Protein AF-A0A962X7E4-F1 (afdb_monomer_lite)

Foldseek 3Di:
DVVVVVVVVVVVVVVVVVVLVVVLVVLVVLLVCLVPDPVQDPVCSVVSSCVSPPPVRVVVNVVVVVVVPDPPACVVVVVCVVCVVVCVVCVLVVLVVDDDDDPDPPPLVVQLSVQVNVVSVDDPPDDDDPPRRCVPPDPVHVVVVVD

Secondary structure (DSSP, 8-state):
-HHHHHHHHHHHHHHHHHHHHHHHHHHHHHHHHHHT-TTS-GGGHHHHHHHHS-HHHHHHHHHHHHHHS--TTTHHHHHHHHHHHHHHHHHHHHHHH-----SSTT-HHHHHHHHHHHHHHS-TTPPPPTT---TTS-HHHHHHH--

Structure (mmCIF, N/CA/C/O backbone):
data_AF-A0A962X7E4-F1
#
_entry.id   AF-A0A962X7E4-F1
#
loop_
_atom_site.group_PDB
_atom_site.id
_atom_site.type_symbol
_atom_site.label_atom_id
_atom_site.label_alt_id
_atom_site.label_comp_id
_atom_site.label_asym_id
_atom_site.label_entity_id
_atom_site.label_seq_id
_atom_site.pdbx_PDB_ins_code
_atom_site.Cartn_x
_atom_site.Cartn_y
_atom_site.Cartn_z
_atom_site.occupancy
_atom_site.B_iso_or_equiv
_atom_site.auth_seq_id
_atom_site.auth_comp_id
_atom_site.auth_asym_id
_atom_site.auth_atom_id
_atom_site.pdbx_PDB_model_num
ATOM 1 N N . ASP A 1 1 ? 23.939 -15.051 2.603 1.00 56.22 1 ASP A N 1
ATOM 2 C CA . ASP A 1 1 ? 22.946 -15.525 1.617 1.00 56.22 1 ASP A CA 1
ATOM 3 C C . ASP A 1 1 ? 21.722 -14.622 1.563 1.00 56.22 1 ASP A C 1
ATOM 5 O O . ASP A 1 1 ? 20.786 -14.800 2.331 1.00 56.22 1 ASP A O 1
ATOM 9 N N . CYS A 1 2 ? 21.703 -13.673 0.622 1.00 63.16 2 CYS A N 1
ATOM 10 C CA . CYS A 1 2 ? 20.637 -12.666 0.463 1.00 63.16 2 CYS A CA 1
ATOM 11 C C . CYS A 1 2 ? 19.219 -13.268 0.314 1.00 63.16 2 CYS A C 1
ATOM 13 O O . CYS A 1 2 ? 18.230 -12.672 0.737 1.00 63.16 2 CYS A O 1
ATOM 15 N N . HIS A 1 3 ? 19.110 -14.485 -0.229 1.00 63.94 3 HIS A N 1
ATOM 16 C CA . HIS A 1 3 ? 17.839 -15.204 -0.357 1.00 63.94 3 HIS A CA 1
ATOM 17 C C . HIS A 1 3 ? 17.250 -15.643 0.999 1.00 63.94 3 HIS A C 1
ATOM 19 O O . HIS A 1 3 ? 16.031 -15.640 1.178 1.00 63.94 3 HIS A O 1
ATOM 25 N N . SER A 1 4 ? 18.100 -16.017 1.961 1.00 77.56 4 SER A N 1
ATOM 26 C CA . SER A 1 4 ? 17.655 -16.411 3.304 1.00 77.56 4 SER A CA 1
ATOM 27 C C . SER A 1 4 ? 17.109 -15.207 4.072 1.00 77.56 4 SER A C 1
ATOM 29 O O . SER A 1 4 ? 16.031 -15.287 4.664 1.00 77.56 4 SER A O 1
ATOM 31 N N . ASP A 1 5 ? 17.810 -14.076 3.984 1.00 75.25 5 ASP A N 1
ATOM 32 C CA . ASP A 1 5 ? 17.437 -12.833 4.663 1.00 75.25 5 ASP A CA 1
ATOM 33 C C . ASP A 1 5 ? 16.106 -12.285 4.124 1.00 75.25 5 ASP A C 1
ATOM 35 O O . ASP A 1 5 ? 15.176 -12.047 4.891 1.00 75.25 5 ASP A O 1
ATOM 39 N N . ALA A 1 6 ? 15.933 -12.239 2.796 1.00 75.06 6 ALA A N 1
ATOM 40 C CA . ALA A 1 6 ? 14.684 -11.791 2.174 1.00 75.06 6 ALA A CA 1
ATOM 41 C C . ALA A 1 6 ? 13.466 -12.663 2.546 1.00 75.06 6 ALA A C 1
ATOM 43 O O . ALA A 1 6 ? 12.349 -12.161 2.707 1.00 75.06 6 ALA A O 1
ATOM 44 N N . LYS A 1 7 ? 13.659 -13.982 2.698 1.00 77.12 7 LYS A N 1
ATOM 45 C CA . LYS A 1 7 ? 12.592 -14.902 3.124 1.00 77.12 7 LYS A CA 1
ATOM 46 C C . LYS A 1 7 ? 12.203 -14.667 4.584 1.00 77.12 7 LYS A C 1
ATOM 48 O O . LYS A 1 7 ? 11.015 -14.723 4.908 1.00 77.12 7 LYS A O 1
ATOM 53 N N . LYS A 1 8 ? 13.188 -14.401 5.446 1.00 85.12 8 LYS A N 1
ATOM 54 C CA . LYS A 1 8 ? 12.970 -14.073 6.856 1.00 85.12 8 LYS A CA 1
ATOM 55 C C . LYS A 1 8 ? 12.219 -12.749 7.000 1.00 85.12 8 LYS A C 1
ATOM 57 O O . LYS A 1 8 ? 11.187 -12.725 7.665 1.00 85.12 8 LYS A O 1
ATOM 62 N N . ASP A 1 9 ? 12.640 -11.711 6.284 1.00 78.31 9 ASP A N 1
ATOM 63 C CA . ASP A 1 9 ? 11.977 -10.403 6.283 1.00 78.31 9 ASP A CA 1
ATOM 64 C C . ASP A 1 9 ? 10.512 -10.500 5.834 1.00 78.31 9 ASP A C 1
ATOM 66 O O . ASP A 1 9 ? 9.621 -9.903 6.442 1.00 78.31 9 ASP A O 1
ATOM 70 N N . LEU A 1 10 ? 10.231 -11.301 4.799 1.00 76.88 10 LEU A N 1
ATOM 71 C CA . LEU A 1 10 ? 8.862 -11.542 4.339 1.00 76.88 10 LEU A CA 1
ATOM 72 C C . LEU A 1 10 ? 8.014 -12.260 5.397 1.00 76.88 10 LEU A C 1
ATOM 74 O O . LEU A 1 10 ? 6.838 -11.929 5.568 1.00 76.88 10 LEU A O 1
ATOM 78 N N . ALA A 1 11 ? 8.581 -13.251 6.086 1.00 84.31 11 ALA A N 1
ATOM 79 C CA . 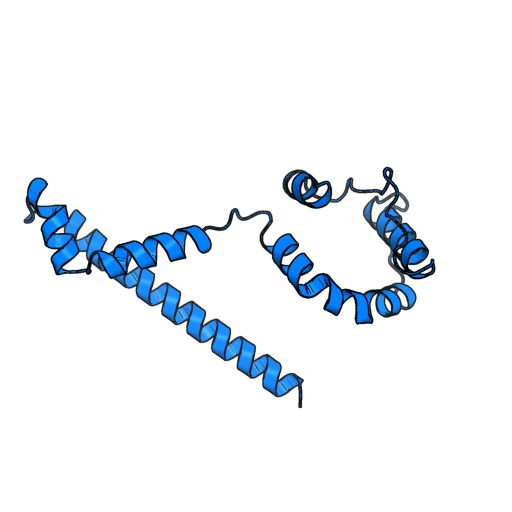ALA A 1 11 ? 7.888 -13.969 7.150 1.00 84.31 11 ALA A CA 1
ATOM 80 C C . ALA A 1 11 ? 7.584 -13.044 8.339 1.00 84.31 11 ALA A C 1
ATOM 82 O O . ALA A 1 11 ? 6.441 -12.998 8.795 1.00 84.31 11 ALA A O 1
ATOM 83 N N . GLU A 1 12 ? 8.563 -12.247 8.774 1.00 87.12 12 GLU A N 1
ATOM 84 C CA . GLU A 1 12 ? 8.385 -11.254 9.837 1.00 87.12 12 GLU A CA 1
ATOM 85 C C . GLU A 1 12 ? 7.339 -10.202 9.458 1.00 87.12 12 GLU A C 1
ATOM 87 O O . GLU A 1 12 ? 6.458 -9.881 10.258 1.00 87.12 12 GLU A O 1
ATOM 92 N N . PHE A 1 13 ? 7.378 -9.699 8.222 1.00 77.94 13 PHE A N 1
ATOM 93 C CA . PHE A 1 13 ? 6.381 -8.760 7.718 1.00 77.94 13 PHE A CA 1
ATOM 94 C C . PHE A 1 13 ? 4.973 -9.366 7.738 1.00 77.94 13 PHE A C 1
ATOM 96 O O . PHE A 1 13 ? 4.045 -8.751 8.265 1.00 77.94 13 PHE A O 1
ATOM 103 N N . ARG A 1 14 ? 4.804 -10.592 7.223 1.00 77.69 14 ARG A N 1
ATOM 104 C CA . ARG A 1 14 ? 3.516 -11.307 7.243 1.00 77.69 14 ARG A CA 1
ATOM 105 C C . ARG A 1 14 ? 3.000 -11.507 8.663 1.00 77.69 14 ARG A C 1
ATOM 107 O O . ARG A 1 14 ? 1.817 -11.290 8.906 1.00 77.69 14 ARG A O 1
ATOM 114 N N . GLN A 1 15 ? 3.875 -11.873 9.596 1.00 87.44 15 GLN A N 1
ATOM 115 C CA . GLN A 1 15 ? 3.500 -12.081 10.990 1.00 87.44 15 GLN A CA 1
ATOM 116 C C . GLN A 1 15 ? 3.066 -10.776 11.668 1.00 87.44 15 GLN A C 1
ATOM 118 O O . GLN A 1 15 ? 2.019 -10.744 12.314 1.00 87.44 15 GLN A O 1
ATOM 123 N N . ARG A 1 16 ? 3.812 -9.679 11.468 1.00 82.38 16 ARG A N 1
ATOM 124 C CA . ARG A 1 16 ? 3.436 -8.347 11.976 1.00 82.38 16 ARG A CA 1
ATOM 125 C C . ARG A 1 16 ? 2.093 -7.892 11.410 1.00 82.38 16 ARG A C 1
ATOM 127 O O . ARG A 1 16 ? 1.250 -7.409 12.159 1.00 82.38 16 ARG A O 1
ATOM 134 N N . MET A 1 17 ? 1.870 -8.097 10.112 1.00 81.31 17 MET A N 1
ATOM 135 C CA . MET A 1 17 ? 0.600 -7.770 9.460 1.00 81.31 17 MET A CA 1
ATOM 136 C C . MET A 1 17 ? -0.564 -8.594 10.016 1.00 81.31 17 MET A C 1
ATOM 138 O O . MET A 1 17 ? -1.605 -8.025 10.333 1.00 81.31 17 MET A O 1
ATOM 142 N N . ALA A 1 18 ? -0.390 -9.908 10.184 1.00 80.19 18 ALA A N 1
ATOM 143 C CA . ALA A 1 18 ? -1.419 -10.779 10.747 1.00 80.19 18 ALA A CA 1
ATOM 144 C C . ALA A 1 18 ? -1.782 -10.377 12.186 1.00 80.19 18 ALA A C 1
ATOM 146 O O . ALA A 1 18 ? -2.964 -10.269 12.511 1.00 80.19 18 ALA A O 1
ATOM 147 N N . SER A 1 19 ? -0.781 -10.078 13.024 1.00 84.12 19 SER A N 1
ATOM 148 C CA . SER A 1 19 ? -1.011 -9.573 14.384 1.00 84.12 19 SER A CA 1
ATOM 149 C C . SER A 1 19 ? -1.794 -8.264 14.359 1.00 84.12 19 SER A C 1
ATOM 151 O O . SER A 1 19 ? -2.844 -8.156 14.981 1.00 84.12 19 SER A O 1
ATOM 153 N N . ALA A 1 20 ? -1.346 -7.302 13.551 1.00 84.50 20 ALA A N 1
ATOM 154 C CA . ALA A 1 20 ? -1.977 -5.993 13.467 1.00 84.50 20 ALA A CA 1
ATOM 155 C C . ALA A 1 20 ? -3.406 -6.038 12.896 1.00 84.50 20 ALA A C 1
ATOM 157 O O . ALA A 1 20 ? -4.170 -5.100 13.123 1.00 84.50 20 ALA A O 1
ATOM 158 N N . ILE A 1 21 ? -3.767 -7.066 12.121 1.00 84.38 21 ILE A N 1
ATOM 159 C CA . ILE A 1 21 ? -5.146 -7.306 11.671 1.00 84.38 21 ILE A CA 1
ATOM 160 C C . ILE A 1 21 ? -5.967 -7.896 12.817 1.00 84.38 21 ILE A C 1
ATOM 162 O O . ILE A 1 21 ? -7.041 -7.378 13.111 1.00 84.38 21 ILE A O 1
ATOM 166 N N . ASN A 1 22 ? -5.451 -8.922 13.496 1.00 88.12 22 ASN A N 1
ATOM 167 C CA . ASN A 1 22 ? -6.133 -9.553 14.625 1.00 88.12 22 ASN A CA 1
ATOM 168 C C . ASN A 1 22 ? -6.436 -8.555 15.748 1.00 88.12 22 ASN A C 1
ATOM 170 O O . ASN A 1 22 ? -7.544 -8.558 16.278 1.00 88.12 22 ASN A O 1
ATOM 174 N N . ASP A 1 23 ? -5.496 -7.664 16.066 1.00 87.75 23 ASP A N 1
ATOM 175 C CA . ASP A 1 23 ? -5.695 -6.625 17.081 1.00 87.75 23 ASP A CA 1
ATOM 176 C C . ASP A 1 23 ? -6.864 -5.702 16.709 1.00 87.75 23 ASP A C 1
ATOM 178 O O . ASP A 1 23 ? -7.722 -5.402 17.538 1.00 87.75 23 ASP A O 1
ATOM 182 N N . LYS A 1 24 ? -6.967 -5.314 15.431 1.00 88.75 24 LYS A N 1
ATOM 183 C CA . LYS A 1 24 ? -8.075 -4.489 14.925 1.00 88.75 24 LYS A CA 1
ATOM 184 C C . LYS A 1 24 ? -9.406 -5.242 14.910 1.00 88.75 24 LYS A C 1
ATOM 186 O O . LYS A 1 24 ? -10.431 -4.646 15.231 1.00 88.75 24 LYS A O 1
ATOM 191 N N . LEU A 1 25 ? -9.405 -6.535 14.580 1.00 89.75 25 LEU A N 1
ATOM 192 C CA . LEU A 1 25 ? -10.608 -7.374 14.636 1.00 89.75 25 LEU A CA 1
ATOM 193 C C . LEU A 1 25 ? -11.125 -7.523 16.069 1.00 89.75 25 LEU A C 1
ATOM 195 O O . LEU A 1 25 ? -12.330 -7.438 16.283 1.00 89.75 25 LEU A O 1
ATOM 199 N N . ARG A 1 26 ? -10.232 -7.661 17.057 1.00 90.44 26 ARG A N 1
ATOM 200 C CA . ARG A 1 26 ? -10.612 -7.659 18.479 1.00 90.44 26 ARG A CA 1
ATOM 201 C C . ARG A 1 26 ? -11.228 -6.328 18.900 1.00 90.44 26 ARG A C 1
ATOM 203 O O . ARG A 1 26 ? -12.241 -6.328 19.587 1.00 90.44 26 ARG A O 1
ATOM 210 N N . LEU A 1 27 ? -10.662 -5.199 18.462 1.00 91.38 27 LEU A N 1
ATOM 211 C CA . LEU A 1 27 ? -11.258 -3.881 18.715 1.00 91.38 27 LEU A CA 1
ATOM 212 C C . LEU A 1 27 ? -12.666 -3.778 18.116 1.00 91.38 27 LEU A C 1
ATOM 214 O O . LEU A 1 27 ? -13.580 -3.317 18.793 1.00 91.38 27 LEU A O 1
ATOM 218 N N . PHE A 1 28 ? -12.848 -4.239 16.876 1.00 90.69 28 PHE A N 1
ATOM 219 C CA . PHE A 1 28 ? -14.157 -4.267 16.226 1.00 90.69 28 PHE A CA 1
ATOM 220 C C . PHE A 1 28 ? -15.153 -5.148 16.987 1.00 90.69 28 PHE A C 1
ATOM 222 O O . PHE A 1 28 ? -16.264 -4.701 17.255 1.00 90.69 28 PHE A O 1
ATOM 229 N N . GLN A 1 29 ? -14.747 -6.357 17.383 1.00 93.00 29 GLN A N 1
ATOM 230 C CA . GLN A 1 29 ? -15.581 -7.262 18.169 1.00 93.00 29 GLN A CA 1
ATOM 231 C C . GLN A 1 29 ? -16.002 -6.621 19.497 1.00 93.00 29 GLN A C 1
ATOM 233 O O . GLN A 1 29 ? -17.193 -6.556 19.781 1.00 93.00 29 GLN A O 1
ATOM 238 N N . ASN A 1 30 ? -15.055 -6.077 20.267 1.00 91.44 30 ASN A N 1
ATOM 239 C CA . ASN A 1 30 ? -15.340 -5.468 21.568 1.00 91.44 30 ASN A CA 1
ATOM 240 C C . ASN A 1 30 ? -16.333 -4.304 21.461 1.00 91.44 30 ASN A C 1
ATOM 242 O O . ASN A 1 30 ? -17.197 -4.155 22.321 1.00 91.44 30 ASN A O 1
ATOM 246 N N . LEU A 1 31 ? -16.206 -3.473 20.422 1.00 92.81 31 LEU A N 1
ATOM 247 C CA . LEU A 1 31 ? -17.125 -2.362 20.176 1.00 92.81 31 LEU A CA 1
ATOM 248 C C . LEU A 1 31 ? -18.487 -2.853 19.678 1.00 92.81 31 LEU A C 1
ATOM 250 O O . LEU A 1 31 ? -19.512 -2.368 20.146 1.00 92.81 31 LEU A O 1
ATOM 254 N N . GLY A 1 32 ? -18.508 -3.833 18.773 1.00 91.81 32 GLY A N 1
ATOM 255 C CA . GLY A 1 32 ? -19.737 -4.455 18.282 1.00 91.81 32 GLY A CA 1
ATOM 256 C C . GLY A 1 32 ? -20.544 -5.108 19.404 1.00 91.81 32 GLY A C 1
ATOM 257 O O . GLY A 1 32 ? -21.755 -4.934 19.461 1.00 91.81 32 GLY A O 1
ATOM 258 N N . GLU A 1 33 ? -19.874 -5.776 20.343 1.00 93.56 33 GLU A N 1
ATOM 259 C CA . GLU A 1 33 ? -20.508 -6.350 21.531 1.00 93.56 33 GLU A CA 1
ATOM 260 C C . GLU A 1 33 ? -21.117 -5.288 22.451 1.00 93.56 33 GLU A C 1
ATOM 262 O O . GLU A 1 33 ? -22.111 -5.580 23.095 1.00 93.56 33 GLU A O 1
ATOM 267 N N . VAL A 1 34 ? -20.560 -4.072 22.544 1.00 92.56 34 VAL A N 1
ATOM 268 C CA . VAL A 1 34 ? -21.203 -2.978 23.306 1.00 92.56 34 VAL A CA 1
ATOM 269 C C . VAL A 1 34 ? -22.415 -2.440 22.554 1.00 92.56 34 VAL A C 1
ATOM 271 O O . VAL A 1 34 ? -23.451 -2.199 23.156 1.00 92.56 34 VAL A O 1
ATOM 274 N N . LEU A 1 35 ? -22.286 -2.251 21.240 1.00 91.38 35 LEU A N 1
ATOM 275 C CA . LEU A 1 35 ? -23.347 -1.684 20.404 1.00 91.38 35 LEU A CA 1
ATOM 276 C C . LEU A 1 35 ? -24.573 -2.597 20.283 1.00 91.38 35 LEU A C 1
ATOM 278 O O . LEU A 1 35 ? -25.675 -2.105 20.068 1.00 91.38 35 LEU A O 1
ATOM 282 N N . LEU A 1 36 ? -24.377 -3.912 20.377 1.00 93.31 36 LEU A N 1
ATOM 283 C CA . LEU A 1 36 ? -25.444 -4.911 20.285 1.00 93.31 36 LEU A CA 1
ATOM 284 C C . LEU A 1 36 ? -25.993 -5.341 21.654 1.00 93.31 36 LEU A C 1
ATOM 286 O O . LEU A 1 36 ? -26.918 -6.151 21.709 1.00 93.31 36 LEU A O 1
ATOM 290 N N . ASP A 1 37 ? -25.436 -4.828 22.752 1.00 92.25 37 ASP A N 1
ATOM 291 C CA . ASP A 1 37 ? -25.884 -5.149 24.104 1.00 92.25 37 ASP A CA 1
ATOM 292 C C . ASP A 1 37 ? -27.093 -4.288 24.489 1.00 92.25 37 ASP A C 1
ATOM 294 O O . ASP A 1 37 ? -26.960 -3.131 24.880 1.00 92.25 37 ASP A O 1
ATOM 298 N N . SER A 1 38 ? -28.287 -4.878 24.425 1.00 90.75 38 SER A N 1
ATOM 299 C CA . SER A 1 38 ? -29.548 -4.211 24.773 1.00 90.75 38 SER A CA 1
ATOM 300 C C . SER A 1 38 ? -29.682 -3.840 26.257 1.00 90.75 38 SER A C 1
ATOM 302 O O . SER A 1 38 ? -30.662 -3.200 26.631 1.00 90.75 38 SER A O 1
ATOM 304 N N . SER A 1 39 ? -28.760 -4.278 27.124 1.00 91.38 39 SER A N 1
ATOM 305 C CA . SER A 1 39 ? -28.718 -3.852 28.529 1.00 91.38 39 SER A CA 1
ATOM 306 C C . SER A 1 39 ? -28.014 -2.504 28.719 1.00 91.38 39 SER A C 1
ATOM 308 O O . SER A 1 39 ? -28.182 -1.858 29.756 1.00 91.38 39 SER A O 1
ATOM 310 N N . VAL A 1 40 ? -27.246 -2.063 27.720 1.00 90.50 40 VAL A N 1
ATOM 311 C CA . VAL A 1 40 ? -26.571 -0.768 27.717 1.00 90.50 40 VAL A CA 1
ATOM 312 C C . VAL A 1 40 ? -27.529 0.271 27.147 1.00 90.50 40 VAL A C 1
ATOM 314 O O . VAL A 1 40 ? -27.933 0.186 25.994 1.00 90.50 40 VAL A O 1
ATOM 317 N N . ALA A 1 41 ? -27.883 1.270 27.955 1.00 90.81 41 ALA A N 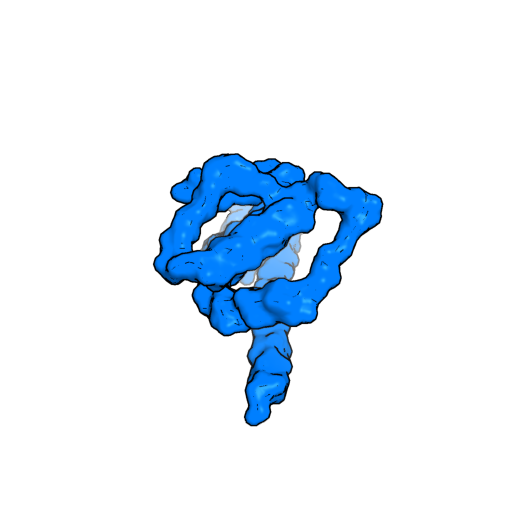1
ATOM 318 C CA . ALA A 1 41 ? -28.658 2.410 27.477 1.00 90.81 41 ALA A CA 1
ATOM 319 C C . ALA A 1 41 ? -27.888 3.178 26.390 1.00 90.81 41 ALA A C 1
ATOM 321 O O . ALA A 1 41 ? -26.667 3.343 26.499 1.00 90.81 41 ALA A O 1
ATOM 322 N N . ASP A 1 42 ? -28.599 3.696 25.390 1.00 87.56 42 ASP A N 1
ATOM 323 C CA . ASP A 1 42 ? -28.022 4.395 24.236 1.00 87.56 42 ASP A CA 1
ATOM 324 C C . ASP A 1 42 ? -27.070 5.533 24.652 1.00 87.56 42 ASP A C 1
ATOM 326 O O . ASP A 1 42 ? -25.987 5.695 24.083 1.00 87.56 42 ASP A O 1
ATOM 330 N N . GLU A 1 43 ? -27.405 6.283 25.705 1.00 91.44 43 GLU A N 1
ATOM 331 C CA . GLU A 1 43 ? -26.583 7.383 26.222 1.00 91.44 43 GLU A CA 1
ATOM 332 C C . GLU A 1 43 ? -25.278 6.898 26.880 1.00 91.44 43 GLU A C 1
ATOM 334 O O . GLU A 1 43 ? -24.289 7.635 26.945 1.00 91.44 43 GLU A O 1
ATOM 339 N N . ALA A 1 44 ? -25.252 5.652 27.360 1.00 91.38 44 ALA A N 1
ATOM 340 C CA . ALA A 1 44 ? -24.111 5.047 28.041 1.00 91.38 44 ALA A CA 1
ATOM 341 C C . ALA A 1 44 ? -23.151 4.314 27.087 1.00 91.38 44 ALA A C 1
ATOM 343 O O . ALA A 1 44 ? -22.004 4.059 27.468 1.00 91.38 44 ALA A O 1
ATOM 344 N N . VAL A 1 45 ? -23.564 4.027 25.846 1.00 90.88 45 VAL A N 1
ATOM 345 C CA . VAL A 1 45 ? -22.793 3.258 24.848 1.00 90.88 45 VAL A CA 1
ATOM 346 C C . VAL A 1 45 ? -21.367 3.781 24.680 1.00 90.88 45 VAL A C 1
ATOM 348 O O . VAL A 1 45 ? -20.413 2.999 24.690 1.00 90.88 45 VAL A O 1
ATOM 351 N N . ARG A 1 46 ? -21.181 5.105 24.564 1.00 91.00 46 ARG A N 1
ATOM 352 C CA . ARG A 1 46 ? -19.845 5.714 24.409 1.00 91.00 46 ARG A CA 1
ATOM 353 C C . ARG A 1 46 ? -18.964 5.459 25.633 1.00 91.00 46 ARG A C 1
ATOM 355 O O . ARG A 1 46 ? -17.798 5.099 25.489 1.00 91.00 46 ARG A O 1
ATOM 362 N N . THR A 1 47 ? -19.522 5.630 26.827 1.00 91.81 47 THR A N 1
ATOM 363 C CA . THR A 1 47 ? -18.807 5.440 28.094 1.00 91.81 47 THR A CA 1
ATOM 364 C C . THR A 1 47 ? -18.405 3.979 28.276 1.00 91.81 47 THR A C 1
ATOM 366 O O . THR A 1 47 ? -17.240 3.697 28.550 1.00 91.81 47 THR A O 1
ATOM 369 N N . VAL A 1 48 ? -19.331 3.043 28.047 1.00 91.25 48 VAL A N 1
ATOM 370 C CA . VAL A 1 48 ? -19.074 1.596 28.153 1.00 91.25 48 VAL A CA 1
ATOM 371 C C . VAL A 1 48 ? -18.066 1.132 27.095 1.00 91.25 48 VAL A C 1
ATOM 373 O O . VAL A 1 48 ? -17.165 0.346 27.394 1.00 91.25 48 VAL A O 1
ATOM 376 N N . SER A 1 49 ? -18.136 1.681 25.879 1.00 91.50 49 SER A N 1
ATOM 377 C CA . SER A 1 49 ? -17.149 1.421 24.824 1.00 91.50 49 SER A CA 1
ATOM 378 C C . SER A 1 49 ? -15.736 1.797 25.268 1.00 91.50 49 SER A C 1
ATOM 380 O O . SER A 1 49 ? -14.810 1.004 25.094 1.00 91.50 49 SER A O 1
ATOM 382 N N . PHE A 1 50 ? -15.566 2.963 25.902 1.00 93.12 50 PHE A N 1
ATOM 383 C CA . PHE A 1 50 ? -14.255 3.410 26.377 1.00 93.12 50 PHE A CA 1
ATOM 384 C C . PHE A 1 50 ? -13.742 2.691 27.624 1.00 93.12 50 PHE A C 1
ATOM 386 O O . PHE A 1 50 ? -12.534 2.666 27.857 1.00 93.12 50 PHE A O 1
ATOM 393 N N . GLN A 1 51 ? -14.627 2.054 28.392 1.00 90.88 51 GLN A N 1
ATOM 394 C CA . GLN A 1 51 ? -14.228 1.144 29.465 1.00 90.88 51 GLN A CA 1
ATOM 395 C C . GLN A 1 51 ? -13.644 -0.166 28.916 1.00 90.88 51 GLN A C 1
ATOM 397 O O . GLN A 1 51 ? -12.706 -0.701 29.501 1.00 90.88 51 GLN A O 1
ATOM 402 N N . ARG A 1 52 ? -14.160 -0.677 27.785 1.00 88.38 52 ARG A N 1
ATOM 403 C CA . ARG A 1 52 ? -13.623 -1.887 27.129 1.00 88.38 52 ARG A CA 1
ATOM 404 C C . ARG A 1 52 ? -12.411 -1.603 26.242 1.00 88.38 52 ARG A C 1
ATOM 406 O O . ARG A 1 52 ? -11.526 -2.447 26.117 1.00 88.38 52 ARG A O 1
ATOM 413 N N . VAL A 1 53 ? -12.372 -0.438 25.601 1.00 89.94 53 VAL A N 1
ATOM 414 C CA . VAL A 1 53 ? -11.316 -0.035 24.668 1.00 89.94 53 VAL A CA 1
ATOM 415 C C . VAL A 1 53 ? -10.907 1.400 24.965 1.00 89.94 53 VAL A C 1
ATOM 417 O O . VAL A 1 53 ? -11.679 2.319 24.718 1.00 89.94 53 VAL A O 1
ATOM 420 N N . ALA A 1 54 ? -9.671 1.620 25.413 1.00 92.19 54 ALA A N 1
ATOM 421 C CA . ALA A 1 54 ? -9.181 2.970 25.679 1.00 92.19 54 ALA A CA 1
ATOM 422 C C . ALA A 1 54 ? -9.341 3.891 24.452 1.00 92.19 54 ALA A C 1
ATOM 424 O O . ALA A 1 54 ? -9.018 3.510 23.322 1.00 92.19 54 ALA A O 1
ATOM 425 N N . GLU A 1 55 ? -9.798 5.129 24.672 1.00 91.50 55 GLU A N 1
ATOM 426 C CA . GLU A 1 55 ? -10.048 6.092 23.590 1.00 91.50 55 GLU A CA 1
ATOM 427 C C . GLU A 1 55 ? -8.798 6.330 22.729 1.00 91.50 55 GLU A C 1
ATOM 429 O O . GLU A 1 55 ? -8.881 6.409 21.502 1.00 91.50 55 GLU A O 1
ATOM 434 N N . THR A 1 56 ? -7.627 6.409 23.360 1.00 91.19 56 THR A N 1
ATOM 435 C CA . THR A 1 56 ? -6.341 6.579 22.674 1.00 91.19 56 THR A CA 1
ATOM 436 C C . THR A 1 56 ? -6.050 5.413 21.735 1.00 91.19 56 THR A C 1
ATOM 438 O O . THR A 1 56 ? -5.707 5.639 20.576 1.00 91.19 56 THR A O 1
ATOM 441 N N . THR A 1 57 ? -6.272 4.175 22.185 1.00 89.00 57 THR A N 1
ATOM 442 C CA . THR A 1 57 ? -6.132 2.962 21.368 1.00 89.00 57 THR A CA 1
ATOM 443 C C . THR A 1 57 ? -7.085 2.980 20.180 1.00 89.00 57 THR A C 1
ATOM 445 O O . THR A 1 57 ? -6.659 2.709 19.057 1.00 89.00 57 THR A O 1
ATOM 448 N N . LEU A 1 58 ? -8.353 3.350 20.394 1.00 89.38 58 LEU A N 1
ATOM 449 C CA . LEU A 1 58 ? -9.329 3.440 19.310 1.00 89.38 58 LEU A CA 1
ATOM 450 C C . LEU A 1 58 ? -8.939 4.514 18.287 1.00 89.38 58 LEU A C 1
ATOM 452 O O . LEU A 1 58 ? -9.000 4.276 17.083 1.00 89.38 58 LEU A O 1
ATOM 456 N N . ARG A 1 59 ? -8.476 5.678 18.751 1.00 89.62 59 ARG A N 1
ATOM 457 C CA . ARG A 1 59 ? -8.022 6.776 17.890 1.00 89.62 59 ARG A CA 1
ATOM 458 C C . ARG A 1 59 ? -6.807 6.372 17.055 1.00 89.62 59 ARG A C 1
ATOM 460 O O . ARG A 1 59 ? -6.796 6.604 15.849 1.00 89.62 59 ARG A O 1
ATOM 467 N N . THR A 1 60 ? -5.818 5.712 17.658 1.00 88.50 60 THR A N 1
ATOM 468 C CA . THR A 1 60 ? -4.658 5.178 16.930 1.00 88.50 60 THR A CA 1
ATOM 469 C C . THR A 1 60 ? -5.073 4.116 15.913 1.00 88.50 60 THR A C 1
ATOM 471 O O . THR A 1 60 ? -4.614 4.156 14.773 1.00 88.50 60 THR A O 1
ATOM 474 N N . ALA A 1 61 ? -5.969 3.196 16.281 1.00 86.50 61 ALA A N 1
ATOM 475 C CA . ALA A 1 61 ? -6.476 2.176 15.368 1.00 86.50 61 ALA A CA 1
ATOM 476 C C . ALA A 1 61 ? -7.250 2.787 14.186 1.00 86.50 61 ALA A C 1
ATOM 478 O O . ALA A 1 61 ? -7.113 2.313 13.055 1.00 86.50 61 ALA A O 1
ATOM 479 N N . LEU A 1 62 ? -8.008 3.866 14.415 1.00 86.62 62 LEU A N 1
ATOM 480 C CA . LEU A 1 62 ? -8.695 4.621 13.363 1.00 86.62 62 LEU A CA 1
ATOM 481 C C . LEU A 1 62 ? -7.713 5.304 12.403 1.00 86.62 62 LEU A C 1
ATOM 483 O O . LEU A 1 62 ? -7.872 5.201 11.190 1.00 86.62 62 LEU A O 1
ATOM 487 N N . GLU A 1 63 ? -6.659 5.947 12.903 1.00 83.56 63 GLU A N 1
ATOM 488 C CA . GLU A 1 63 ? -5.639 6.550 12.031 1.00 83.56 63 GLU A CA 1
ATOM 489 C C . GLU A 1 63 ? -4.880 5.495 11.215 1.00 83.56 63 GLU A C 1
ATOM 491 O O . GLU A 1 63 ? -4.667 5.652 10.012 1.00 83.56 63 GLU A O 1
ATOM 496 N N . GLN A 1 64 ? -4.547 4.359 11.829 1.00 79.06 64 GLN A N 1
ATOM 497 C CA . GLN A 1 64 ? -3.917 3.242 11.126 1.00 79.06 64 GLN A CA 1
ATOM 498 C C . GLN A 1 64 ? -4.839 2.605 10.080 1.00 79.06 64 GLN A C 1
ATOM 500 O O . GLN A 1 64 ? -4.373 2.211 9.014 1.00 79.06 64 GLN A O 1
ATOM 505 N N . THR A 1 65 ? -6.140 2.479 10.358 1.00 76.50 65 THR A N 1
ATOM 506 C CA . THR A 1 65 ? -7.101 1.939 9.381 1.00 76.50 65 THR A CA 1
ATOM 507 C C . THR A 1 65 ? -7.334 2.900 8.230 1.00 76.50 65 THR A C 1
ATOM 509 O O . THR A 1 65 ? -7.382 2.433 7.102 1.00 76.50 65 THR A O 1
ATOM 512 N N . LYS A 1 66 ? -7.357 4.219 8.449 1.00 69.56 66 LYS A N 1
ATOM 513 C CA . LYS A 1 66 ? -7.368 5.198 7.347 1.00 69.56 66 LYS A CA 1
ATOM 514 C C . LYS A 1 66 ? -6.155 5.051 6.425 1.00 69.56 66 LYS A C 1
ATOM 516 O O . LYS A 1 66 ? -6.294 5.165 5.215 1.00 69.56 66 LYS A O 1
ATOM 521 N N . GLN A 1 67 ? -4.976 4.755 6.976 1.00 65.25 67 GLN A N 1
ATOM 522 C CA . GLN A 1 67 ? -3.782 4.473 6.168 1.00 65.25 67 GLN A CA 1
ATOM 523 C C . GLN A 1 67 ? -3.851 3.120 5.443 1.00 65.25 67 GLN A C 1
ATOM 525 O O . GLN A 1 67 ? -3.244 2.960 4.384 1.00 65.25 67 GLN A O 1
ATOM 530 N N . LEU A 1 68 ? -4.555 2.139 6.018 1.00 63.44 68 LEU A N 1
ATOM 531 C CA . LEU A 1 68 ? -4.674 0.782 5.478 1.00 63.44 68 LEU A CA 1
ATOM 532 C C . LEU A 1 68 ? -5.785 0.654 4.428 1.00 63.44 68 LEU A C 1
ATOM 534 O O . LEU A 1 68 ? -5.620 -0.083 3.458 1.00 63.44 68 LEU A O 1
ATOM 538 N N . ILE A 1 69 ? -6.880 1.404 4.584 1.00 63.50 69 ILE A N 1
ATOM 539 C CA . ILE A 1 69 ? -7.928 1.624 3.580 1.00 63.50 69 ILE A CA 1
ATOM 540 C C . ILE A 1 69 ? -7.353 2.595 2.534 1.00 63.50 69 ILE A C 1
ATOM 542 O O . ILE A 1 69 ? -7.814 3.715 2.338 1.00 63.50 69 ILE A O 1
ATOM 546 N N . ARG A 1 70 ? -6.261 2.183 1.886 1.00 54.16 70 ARG A N 1
ATOM 547 C CA . ARG A 1 70 ? -5.747 2.845 0.691 1.00 54.16 70 ARG A CA 1
ATOM 548 C C . ARG A 1 70 ? -6.755 2.618 -0.437 1.00 54.16 70 ARG A C 1
ATOM 550 O O . ARG A 1 70 ? -7.227 1.486 -0.582 1.00 54.16 70 ARG A O 1
ATOM 557 N N . PRO A 1 71 ? -7.079 3.642 -1.248 1.00 53.72 71 PRO A N 1
ATOM 558 C CA . PRO A 1 71 ? -7.883 3.436 -2.440 1.00 53.72 71 PRO A CA 1
ATOM 559 C C . PRO A 1 71 ? -7.189 2.377 -3.299 1.00 53.72 71 PRO A C 1
ATOM 561 O O . PRO A 1 71 ? -5.991 2.450 -3.570 1.00 53.72 71 PRO A O 1
ATOM 564 N N . SER A 1 72 ? -7.950 1.347 -3.655 1.00 54.44 72 SER A N 1
ATOM 565 C CA . SER A 1 72 ? -7.497 0.071 -4.215 1.00 54.44 72 SER A CA 1
ATOM 566 C C . SER A 1 72 ? -6.813 0.159 -5.586 1.00 54.44 72 SER A C 1
ATOM 568 O O . SER A 1 72 ? -6.528 -0.878 -6.178 1.00 54.44 72 SER A O 1
ATOM 570 N N . GLN A 1 73 ? -6.546 1.359 -6.104 1.00 54.38 73 GLN A N 1
ATOM 571 C CA . GLN A 1 73 ? -6.141 1.556 -7.493 1.00 54.38 73 GLN A CA 1
ATOM 572 C C . GLN A 1 73 ? -4.676 1.994 -7.657 1.00 54.38 73 GLN A C 1
ATOM 574 O O . GLN A 1 73 ? -4.056 1.562 -8.623 1.00 54.38 73 GLN A O 1
ATOM 579 N N . ASP A 1 74 ? -4.064 2.692 -6.687 1.00 55.75 74 ASP A N 1
ATOM 580 C CA . ASP A 1 74 ? -2.777 3.377 -6.945 1.00 55.75 74 ASP A CA 1
ATOM 581 C C . ASP A 1 74 ? -1.636 3.066 -5.950 1.00 55.75 74 ASP A C 1
ATOM 583 O O . ASP A 1 74 ? -0.479 3.433 -6.159 1.00 55.75 74 ASP A O 1
ATOM 587 N N . ALA A 1 75 ? -1.891 2.261 -4.909 1.00 60.50 75 ALA A N 1
ATOM 588 C CA . ALA A 1 75 ? -0.882 1.902 -3.898 1.00 60.50 75 ALA A CA 1
ATOM 589 C C . ALA A 1 75 ? 0.393 1.233 -4.467 1.00 60.50 75 ALA A C 1
ATOM 591 O O . ALA A 1 75 ? 1.443 1.246 -3.815 1.00 60.50 75 ALA A O 1
ATOM 592 N N . TYR A 1 76 ? 0.307 0.641 -5.662 1.00 63.97 76 TYR A N 1
ATOM 593 C CA . TYR A 1 76 ? 1.437 0.023 -6.354 1.00 63.97 76 TYR A CA 1
ATOM 594 C C . TYR A 1 76 ? 2.351 1.052 -7.026 1.00 63.97 76 TYR A C 1
ATOM 596 O O . TYR A 1 76 ? 3.568 0.882 -6.971 1.00 63.97 76 TYR A O 1
ATOM 604 N N . VAL A 1 77 ? 1.798 2.117 -7.617 1.00 70.00 77 VAL A N 1
ATOM 605 C CA . VAL A 1 77 ? 2.579 3.177 -8.281 1.00 70.00 77 VAL A CA 1
ATOM 606 C C . VAL A 1 77 ? 3.456 3.886 -7.251 1.00 70.00 77 VAL A C 1
ATOM 608 O O . VAL A 1 77 ? 4.664 3.999 -7.443 1.00 70.00 77 VAL A O 1
ATOM 611 N N . ASP A 1 78 ? 2.881 4.202 -6.091 1.00 71.81 78 ASP A N 1
ATOM 612 C CA . ASP A 1 78 ? 3.577 4.691 -4.897 1.00 71.81 78 ASP A CA 1
ATOM 613 C C . ASP A 1 78 ? 4.775 3.818 -4.488 1.00 71.81 78 ASP A C 1
ATOM 615 O O . ASP A 1 78 ? 5.878 4.302 -4.210 1.00 71.81 78 ASP A O 1
ATOM 619 N N . LEU A 1 79 ? 4.554 2.501 -4.412 1.00 71.00 79 LEU A N 1
ATOM 620 C CA . LEU A 1 79 ? 5.586 1.546 -4.014 1.00 71.00 79 LEU A CA 1
ATOM 621 C C . LEU A 1 79 ? 6.713 1.497 -5.051 1.00 71.00 79 LEU A C 1
ATOM 623 O O . LEU A 1 79 ? 7.891 1.465 -4.679 1.00 71.00 79 LEU A O 1
ATOM 627 N N . PHE A 1 80 ? 6.352 1.512 -6.336 1.00 74.94 80 PHE A N 1
ATOM 628 C CA . PHE A 1 80 ? 7.309 1.590 -7.432 1.00 74.94 80 PHE A CA 1
ATOM 629 C C . PHE A 1 80 ? 8.093 2.899 -7.394 1.00 74.94 80 PHE A C 1
ATOM 631 O O . PHE A 1 80 ? 9.311 2.842 -7.515 1.00 74.94 80 PHE A O 1
ATOM 638 N N . GLY A 1 81 ? 7.453 4.041 -7.129 1.00 78.94 81 GLY A N 1
ATOM 639 C CA . GLY A 1 81 ? 8.118 5.337 -6.974 1.00 78.94 81 GLY A CA 1
ATOM 640 C C . GLY A 1 81 ? 9.192 5.312 -5.884 1.00 78.94 81 GLY A C 1
ATOM 641 O O . GLY A 1 81 ? 10.343 5.671 -6.133 1.00 78.94 81 GLY A O 1
ATOM 642 N N . ARG A 1 82 ? 8.873 4.771 -4.699 1.00 81.44 82 ARG A N 1
ATOM 643 C CA . ARG A 1 82 ? 9.829 4.660 -3.575 1.00 81.44 82 ARG A CA 1
ATOM 644 C C . ARG A 1 82 ? 11.052 3.797 -3.884 1.00 81.44 82 ARG A C 1
ATOM 646 O O . ARG A 1 82 ? 12.117 4.016 -3.315 1.00 81.44 82 ARG A O 1
ATOM 653 N N . ARG A 1 83 ? 10.904 2.791 -4.749 1.00 83.06 83 ARG A N 1
ATOM 654 C CA . ARG A 1 83 ? 11.978 1.850 -5.115 1.00 83.06 83 ARG A CA 1
ATOM 655 C C . ARG A 1 83 ? 12.471 2.036 -6.546 1.00 83.06 83 ARG A C 1
ATOM 657 O O . ARG A 1 83 ? 13.249 1.210 -7.023 1.00 83.06 83 ARG A O 1
ATOM 664 N N . TYR A 1 84 ? 12.068 3.111 -7.218 1.00 84.69 84 TYR A N 1
ATOM 665 C CA . TYR A 1 84 ? 12.329 3.304 -8.640 1.00 84.69 84 TYR A CA 1
ATOM 666 C C . TYR A 1 84 ? 13.829 3.301 -8.936 1.00 84.69 84 TYR A C 1
ATOM 668 O O . TYR A 1 84 ? 14.280 2.585 -9.826 1.00 84.69 84 TYR A O 1
ATOM 676 N N . SER A 1 85 ? 14.624 3.993 -8.113 1.00 84.81 85 SER A N 1
ATOM 677 C CA . SER A 1 85 ? 16.087 4.024 -8.235 1.00 84.81 85 SER A CA 1
ATOM 678 C C . SER A 1 85 ? 16.722 2.636 -8.175 1.00 84.81 85 SER A C 1
ATOM 680 O O . SER A 1 85 ? 17.669 2.375 -8.906 1.00 84.81 85 SER A O 1
ATOM 682 N N . TYR A 1 86 ? 16.195 1.736 -7.340 1.00 86.50 86 TYR A N 1
ATOM 683 C CA . TYR A 1 86 ? 16.674 0.356 -7.250 1.00 86.50 86 TYR A CA 1
ATOM 684 C C . TYR A 1 86 ? 16.285 -0.447 -8.496 1.00 86.50 86 TYR A C 1
ATOM 686 O O . TYR A 1 86 ? 17.121 -1.132 -9.076 1.00 86.50 86 TYR A O 1
ATOM 694 N N . VAL A 1 87 ? 15.038 -0.309 -8.962 1.00 87.56 87 VAL A N 1
ATOM 695 C CA . VAL A 1 87 ? 14.563 -0.966 -10.192 1.00 87.56 87 VAL A CA 1
ATOM 696 C C . VAL A 1 87 ? 15.386 -0.531 -11.409 1.00 87.56 87 VAL A C 1
ATOM 698 O O . VAL A 1 87 ? 15.780 -1.362 -12.228 1.00 87.56 87 VAL A O 1
ATOM 701 N N . ARG A 1 88 ? 15.729 0.757 -11.510 1.00 86.94 88 ARG A N 1
ATOM 702 C CA . ARG A 1 88 ? 16.525 1.302 -12.620 1.00 86.94 88 ARG A CA 1
ATOM 703 C C . ARG A 1 88 ? 17.967 0.794 -12.672 1.00 86.94 88 ARG A C 1
ATOM 705 O O . ARG A 1 88 ? 18.573 0.914 -13.730 1.00 86.94 88 ARG A O 1
ATOM 712 N N . GLN A 1 89 ? 18.497 0.185 -11.606 1.00 89.31 89 GLN A N 1
ATOM 713 C CA . GLN A 1 89 ? 19.842 -0.410 -11.623 1.00 89.31 89 GLN A CA 1
ATOM 714 C C . GLN A 1 89 ? 19.931 -1.637 -12.536 1.00 89.31 89 GLN A C 1
ATOM 716 O O . GLN A 1 89 ? 20.976 -1.875 -13.132 1.00 89.31 89 GLN A O 1
ATOM 721 N N . PHE A 1 90 ? 18.846 -2.406 -12.664 1.00 88.75 90 PHE A N 1
ATOM 722 C CA . PHE A 1 90 ? 18.827 -3.631 -13.470 1.00 88.75 90 PHE A CA 1
ATOM 723 C C . PHE A 1 90 ? 17.850 -3.574 -14.650 1.00 88.75 90 PHE A C 1
ATOM 725 O O . PHE A 1 90 ? 18.012 -4.333 -15.606 1.00 88.75 90 PHE A O 1
ATOM 732 N N . ALA A 1 91 ? 16.853 -2.682 -14.619 1.00 89.69 91 ALA A N 1
ATOM 733 C CA . ALA A 1 91 ? 15.839 -2.584 -15.668 1.00 89.69 91 ALA A CA 1
ATOM 734 C C . ALA A 1 91 ? 16.418 -2.373 -17.086 1.00 89.69 91 ALA A C 1
ATOM 736 O O . ALA A 1 91 ? 15.983 -3.101 -17.976 1.00 89.69 91 ALA A O 1
ATOM 737 N N . PRO A 1 92 ? 17.419 -1.498 -17.331 1.00 89.88 92 PRO A N 1
ATOM 738 C CA . PRO A 1 92 ? 18.001 -1.341 -18.669 1.00 89.88 92 PRO A CA 1
ATOM 739 C C . PRO A 1 92 ? 18.591 -2.638 -19.228 1.00 89.88 92 PRO A C 1
ATOM 741 O O . PRO A 1 92 ? 18.303 -3.025 -20.359 1.00 89.88 92 PRO A O 1
ATOM 744 N N . ALA A 1 93 ? 19.377 -3.348 -18.413 1.00 90.31 93 ALA A N 1
ATOM 745 C CA . ALA A 1 93 ? 19.999 -4.606 -18.815 1.00 90.31 93 ALA A CA 1
ATOM 746 C C . ALA A 1 93 ? 18.934 -5.671 -19.115 1.00 90.31 93 ALA A C 1
ATOM 748 O O . ALA A 1 93 ? 18.986 -6.334 -20.148 1.00 90.31 93 ALA A O 1
ATOM 749 N N . PHE A 1 94 ? 17.915 -5.783 -18.261 1.00 89.62 94 PHE A N 1
ATOM 750 C CA . PHE A 1 94 ? 16.773 -6.671 -18.483 1.00 89.62 94 PHE A CA 1
ATOM 751 C C . PHE A 1 94 ? 16.039 -6.354 -19.796 1.00 89.62 94 PHE A C 1
ATOM 753 O O . PHE A 1 94 ? 15.735 -7.250 -20.586 1.00 89.62 94 PHE A O 1
ATOM 760 N N . MET A 1 95 ? 15.803 -5.067 -20.057 1.00 89.56 95 MET A N 1
ATOM 761 C CA . MET A 1 95 ? 15.120 -4.594 -21.256 1.00 89.56 95 MET A CA 1
ATOM 762 C C . MET A 1 95 ? 15.903 -4.877 -22.536 1.00 89.56 95 MET A C 1
ATOM 764 O O . MET A 1 95 ? 15.267 -5.100 -23.564 1.00 89.56 95 MET A O 1
ATOM 768 N N . GLN A 1 96 ? 17.236 -4.893 -22.495 1.00 87.50 96 GLN A N 1
ATOM 769 C CA . GLN A 1 96 ? 18.084 -5.226 -23.645 1.00 87.50 96 GLN A CA 1
ATOM 770 C C . GLN A 1 96 ? 18.098 -6.726 -23.966 1.00 87.50 96 GLN A C 1
ATOM 772 O O . GLN A 1 96 ? 18.156 -7.093 -25.136 1.00 87.50 96 GLN A O 1
ATOM 777 N N . GLN A 1 97 ? 18.037 -7.589 -22.949 1.00 90.12 97 GLN A N 1
ATOM 778 C CA . GLN A 1 97 ? 18.168 -9.041 -23.130 1.00 90.12 97 GLN A CA 1
ATOM 779 C C . GLN A 1 97 ? 16.873 -9.720 -23.588 1.00 90.12 97 GLN A C 1
ATOM 781 O O . GLN A 1 97 ? 16.904 -10.739 -24.276 1.00 90.12 97 GLN A O 1
ATOM 786 N N . LEU A 1 98 ? 15.716 -9.179 -23.209 1.00 88.88 98 LEU A N 1
ATOM 787 C CA . LEU A 1 98 ? 14.432 -9.785 -23.550 1.00 88.88 98 LEU A CA 1
ATOM 788 C C . LEU A 1 98 ? 13.884 -9.274 -24.876 1.00 88.88 98 LEU A C 1
ATOM 790 O O . LEU A 1 98 ? 14.110 -8.138 -25.268 1.00 88.88 98 LEU A O 1
ATOM 794 N N . THR A 1 99 ? 13.095 -10.094 -25.565 1.00 87.00 99 THR A N 1
ATOM 795 C CA . THR A 1 99 ? 12.323 -9.659 -26.73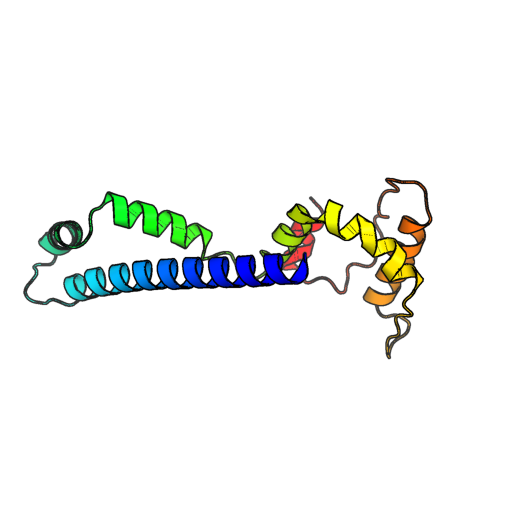7 1.00 87.00 99 THR A CA 1
ATOM 796 C C . THR A 1 99 ? 10.841 -9.723 -26.406 1.00 87.00 99 THR A C 1
ATOM 798 O O . THR A 1 99 ? 10.282 -10.805 -26.250 1.00 87.00 99 THR A O 1
ATOM 801 N N . PHE A 1 100 ? 10.201 -8.559 -26.307 1.00 87.25 100 PHE A N 1
ATOM 802 C CA . PHE A 1 100 ? 8.763 -8.464 -26.069 1.00 87.25 100 PHE A CA 1
ATOM 803 C C . PHE A 1 100 ? 8.007 -8.580 -27.391 1.00 87.25 100 PHE A C 1
ATOM 805 O O . PHE A 1 100 ? 8.351 -7.921 -28.372 1.00 87.25 100 PHE A O 1
ATOM 812 N N . ARG A 1 101 ? 6.974 -9.423 -27.410 1.00 86.94 101 ARG A N 1
ATOM 813 C CA . ARG A 1 101 ? 6.093 -9.639 -28.561 1.00 86.94 101 ARG A CA 1
ATOM 814 C C . ARG A 1 101 ? 4.641 -9.498 -28.120 1.00 86.94 101 ARG A C 1
ATOM 816 O O . ARG A 1 101 ? 4.306 -9.799 -26.979 1.00 86.94 101 ARG A O 1
ATOM 823 N N . SER A 1 102 ? 3.797 -9.044 -29.034 1.00 84.44 102 SER A N 1
ATOM 824 C CA . SER A 1 102 ? 2.347 -8.930 -28.872 1.00 84.44 102 SER A CA 1
ATOM 825 C C . SER A 1 102 ? 1.696 -9.581 -30.081 1.00 84.44 102 SER A C 1
ATOM 827 O O . SER A 1 102 ? 2.295 -9.623 -31.153 1.00 84.44 102 SER A O 1
ATOM 829 N N . SER A 1 103 ? 0.466 -10.060 -29.926 1.00 81.62 103 SER A N 1
ATOM 830 C CA . SER A 1 103 ? -0.358 -10.496 -31.057 1.00 81.62 103 SER A CA 1
ATOM 831 C C . SER A 1 103 ? -0.773 -9.331 -31.965 1.00 81.62 103 SER A C 1
ATOM 833 O O . SER A 1 103 ? -1.126 -9.553 -33.116 1.00 81.62 103 SER A O 1
ATOM 835 N N . HIS A 1 104 ? -0.735 -8.096 -31.454 1.00 77.38 104 HIS A N 1
ATOM 836 C CA . HIS A 1 104 ? -0.937 -6.863 -32.215 1.00 77.38 104 HIS A CA 1
ATOM 837 C C . HIS A 1 104 ? 0.334 -6.011 -32.180 1.00 77.38 104 HIS A C 1
ATOM 839 O O . HIS A 1 104 ? 0.717 -5.513 -31.116 1.00 77.38 104 HIS A O 1
ATOM 845 N N . ASP A 1 105 ? 0.950 -5.789 -33.343 1.00 64.00 105 ASP A N 1
ATOM 846 C CA . ASP A 1 105 ? 2.196 -5.017 -33.480 1.00 64.00 105 ASP A CA 1
ATOM 847 C C . ASP A 1 105 ? 2.060 -3.546 -33.060 1.00 64.00 105 ASP A C 1
ATOM 849 O O . ASP A 1 105 ? 3.024 -2.939 -32.591 1.00 64.00 105 ASP A O 1
ATOM 853 N N . ALA A 1 106 ? 0.854 -2.979 -33.159 1.00 69.88 106 ALA A N 1
ATOM 854 C CA . ALA A 1 106 ? 0.557 -1.604 -32.765 1.00 69.88 106 ALA A CA 1
ATOM 855 C C . ALA A 1 106 ? 0.201 -1.445 -31.273 1.00 69.88 106 ALA A C 1
ATOM 857 O O . ALA A 1 106 ? -0.260 -0.378 -30.872 1.00 69.88 106 ALA A O 1
ATOM 858 N N . HIS A 1 107 ? 0.395 -2.467 -30.431 1.00 84.38 107 HIS A N 1
ATOM 859 C CA . HIS A 1 107 ? -0.018 -2.389 -29.029 1.00 84.38 107 HIS A CA 1
ATOM 860 C C . HIS A 1 107 ? 0.734 -1.260 -28.279 1.00 84.38 107 HIS A C 1
ATOM 862 O O . HIS A 1 107 ? 1.968 -1.290 -28.240 1.00 84.38 107 HIS A O 1
ATOM 868 N N . PRO A 1 108 ? 0.038 -0.302 -27.626 1.00 87.19 108 PRO A N 1
ATOM 869 C CA . PRO A 1 108 ? 0.660 0.857 -26.967 1.00 87.19 108 PRO A CA 1
ATOM 870 C C . PRO A 1 108 ? 1.765 0.495 -25.966 1.00 87.19 108 PRO A C 1
ATOM 872 O O . PRO A 1 108 ? 2.772 1.187 -25.870 1.00 87.19 108 PRO A O 1
ATOM 875 N N . LEU A 1 109 ? 1.621 -0.638 -25.270 1.00 89.25 109 LEU A N 1
ATOM 876 C CA . LEU A 1 109 ? 2.661 -1.162 -24.376 1.00 89.25 109 LEU A CA 1
ATOM 877 C C . LEU A 1 109 ? 3.972 -1.492 -25.108 1.00 89.25 109 LEU A C 1
ATOM 879 O O . LEU A 1 109 ? 5.040 -1.159 -24.611 1.00 89.25 109 LEU A O 1
ATOM 883 N N . LEU A 1 110 ? 3.922 -2.125 -26.287 1.00 90.56 110 LEU A N 1
ATOM 884 C CA . LEU A 1 110 ? 5.144 -2.423 -27.043 1.00 90.56 110 LEU A CA 1
ATOM 885 C C . LEU A 1 110 ? 5.827 -1.145 -27.524 1.00 90.56 110 LEU A C 1
ATOM 887 O O . LEU A 1 110 ? 7.053 -1.069 -27.505 1.00 90.56 110 LEU A O 1
ATOM 891 N N . GLN A 1 111 ? 5.043 -0.142 -27.924 1.00 89.44 111 GLN A N 1
ATOM 892 C CA . GLN A 1 111 ? 5.571 1.166 -28.305 1.00 89.44 111 GLN A CA 1
ATOM 893 C C . GLN A 1 111 ? 6.267 1.839 -27.111 1.00 89.44 111 GLN A C 1
ATOM 895 O O . GLN A 1 111 ? 7.389 2.318 -27.250 1.00 89.44 111 GLN A O 1
ATOM 900 N N . ALA A 1 112 ? 5.665 1.777 -25.918 1.00 90.94 112 ALA A N 1
ATOM 901 C CA . ALA A 1 112 ? 6.264 2.300 -24.691 1.00 90.94 112 ALA A CA 1
ATOM 902 C C . ALA A 1 112 ? 7.572 1.588 -24.327 1.00 90.94 112 ALA A C 1
ATOM 904 O O . ALA A 1 112 ? 8.538 2.231 -23.928 1.00 90.94 112 ALA A O 1
ATOM 905 N N . LEU A 1 113 ? 7.632 0.264 -24.496 1.00 90.38 113 LEU A N 1
ATOM 906 C CA . LEU A 1 113 ? 8.842 -0.519 -24.234 1.00 90.38 113 LEU A CA 1
ATOM 907 C C . LEU A 1 113 ? 9.970 -0.196 -25.224 1.00 90.38 113 LEU A C 1
ATOM 909 O O . LEU A 1 113 ? 11.133 -0.187 -24.825 1.00 90.38 113 LEU A O 1
ATOM 913 N N . ARG A 1 114 ? 9.650 0.076 -26.498 1.00 89.25 114 ARG A N 1
ATOM 914 C CA . ARG A 1 114 ? 10.632 0.543 -27.496 1.00 89.25 114 ARG A CA 1
ATOM 915 C C . ARG A 1 114 ? 11.169 1.925 -27.129 1.00 89.25 114 ARG A C 1
ATOM 917 O O . ARG A 1 114 ? 12.379 2.072 -27.004 1.00 89.25 114 ARG A O 1
ATOM 924 N N . LEU A 1 115 ? 10.275 2.871 -26.837 1.00 89.88 115 LEU A N 1
ATOM 925 C CA . LEU A 1 115 ? 10.644 4.209 -26.374 1.00 89.88 115 LEU A CA 1
ATOM 926 C C . LEU A 1 115 ? 11.514 4.147 -25.109 1.00 89.88 115 LEU A C 1
ATOM 928 O O . LEU A 1 115 ? 12.535 4.818 -25.021 1.00 89.88 115 LEU A O 1
ATOM 932 N N . LEU A 1 116 ? 11.166 3.292 -24.143 1.00 89.31 116 LEU A N 1
ATOM 933 C CA . LEU A 1 116 ? 11.947 3.126 -22.916 1.00 89.31 116 LEU A CA 1
ATOM 934 C C . LEU A 1 116 ? 13.372 2.625 -23.195 1.00 89.31 116 LEU A C 1
ATOM 936 O O . LEU A 1 116 ? 14.312 3.094 -22.561 1.00 89.31 116 LEU A O 1
ATOM 940 N N . ARG A 1 117 ? 13.555 1.716 -24.161 1.00 89.19 117 ARG A N 1
ATOM 941 C CA . ARG A 1 117 ? 14.893 1.254 -24.576 1.00 89.19 117 ARG A CA 1
ATOM 942 C C . ARG A 1 117 ? 15.714 2.358 -25.220 1.00 89.19 117 ARG A C 1
ATOM 944 O O . ARG A 1 117 ? 16.910 2.445 -24.961 1.00 89.19 117 ARG A O 1
ATOM 951 N N . GLU A 1 118 ? 15.087 3.175 -26.057 1.00 88.44 118 GLU A N 1
ATOM 952 C CA . GLU A 1 118 ? 15.740 4.326 -26.683 1.00 88.44 118 GLU A CA 1
ATOM 953 C C . GLU A 1 118 ? 16.183 5.332 -25.618 1.00 88.44 118 GLU A C 1
ATOM 955 O O . GLU A 1 118 ? 17.330 5.780 -25.626 1.00 88.44 118 GLU A O 1
ATOM 960 N N . LEU A 1 119 ? 15.318 5.610 -24.638 1.00 88.88 119 LEU A N 1
ATOM 961 C CA . LEU A 1 119 ? 15.642 6.468 -23.500 1.00 88.88 119 LEU A CA 1
ATOM 962 C C . LEU A 1 119 ? 16.768 5.883 -22.636 1.00 88.88 119 LEU A C 1
ATOM 964 O O . LEU A 1 119 ? 17.658 6.626 -22.228 1.00 88.88 119 LEU A O 1
ATOM 968 N N . ASP A 1 120 ? 16.774 4.570 -22.404 1.00 86.94 120 ASP A N 1
ATOM 969 C CA . ASP A 1 120 ? 17.831 3.871 -21.661 1.00 86.94 120 ASP A CA 1
ATOM 970 C C . ASP A 1 120 ? 19.184 3.864 -22.386 1.00 86.94 120 ASP A C 1
ATOM 972 O O . ASP A 1 120 ? 20.225 3.877 -21.730 1.00 86.94 120 ASP A O 1
ATOM 976 N N . ALA A 1 121 ? 19.182 3.844 -23.722 1.00 84.88 121 ALA A N 1
ATOM 977 C CA . ALA A 1 121 ? 20.387 3.948 -24.546 1.00 84.88 121 ALA A CA 1
ATOM 978 C C . ALA A 1 121 ? 20.878 5.400 -24.702 1.00 84.88 121 ALA A C 1
ATOM 980 O O . ALA A 1 121 ? 22.044 5.637 -25.025 1.00 84.88 121 ALA A O 1
ATOM 981 N N . SER A 1 122 ? 19.989 6.373 -24.494 1.00 80.25 122 SER A N 1
ATOM 982 C CA . SER A 1 122 ? 20.303 7.798 -24.544 1.00 80.25 122 SER A CA 1
ATOM 983 C C . SER A 1 122 ? 21.017 8.285 -23.270 1.00 80.25 122 SER A C 1
ATOM 985 O O . SER A 1 122 ? 21.276 7.531 -22.332 1.00 80.25 122 SER A O 1
ATOM 987 N N . LYS A 1 123 ? 21.384 9.572 -23.223 1.00 69.12 123 LYS A N 1
ATOM 988 C CA . LYS A 1 123 ? 22.098 10.151 -22.074 1.00 69.12 123 LYS A CA 1
ATOM 989 C C . LYS A 1 123 ? 21.286 10.008 -20.773 1.00 69.12 123 LYS A C 1
ATOM 991 O O . LYS A 1 123 ? 20.058 10.122 -20.796 1.00 69.12 123 LYS A O 1
ATOM 996 N N . PRO A 1 124 ? 21.956 9.861 -19.614 1.00 67.19 124 PRO A N 1
ATOM 997 C CA . PRO A 1 124 ? 21.272 9.858 -18.328 1.00 67.19 124 PRO A CA 1
ATOM 998 C C . PRO A 1 124 ? 20.445 11.142 -18.157 1.00 67.19 124 PRO A C 1
ATOM 1000 O O . PRO A 1 124 ? 20.967 12.241 -18.340 1.00 67.19 124 PRO A O 1
ATOM 1003 N N . ARG A 1 125 ? 19.175 10.976 -17.754 1.00 67.38 125 ARG A N 1
ATOM 1004 C CA . ARG A 1 125 ? 18.146 12.028 -17.580 1.00 67.38 125 ARG A CA 1
ATOM 1005 C C . ARG A 1 125 ? 17.510 12.585 -18.865 1.00 67.38 125 ARG A C 1
ATOM 1007 O O . ARG A 1 125 ? 17.041 13.719 -18.854 1.00 67.38 125 ARG A O 1
ATOM 1014 N N . CYS A 1 126 ? 17.448 11.809 -19.947 1.00 75.81 126 CYS A N 1
ATOM 1015 C CA . CYS A 1 126 ? 16.618 12.180 -21.095 1.00 75.81 126 CYS A CA 1
ATOM 1016 C C . CYS A 1 126 ? 15.136 12.315 -20.672 1.00 75.81 126 CYS A C 1
ATOM 1018 O O . CYS A 1 126 ? 14.615 11.394 -20.029 1.00 75.81 126 CYS A O 1
ATOM 1020 N N . PRO A 1 127 ? 14.467 1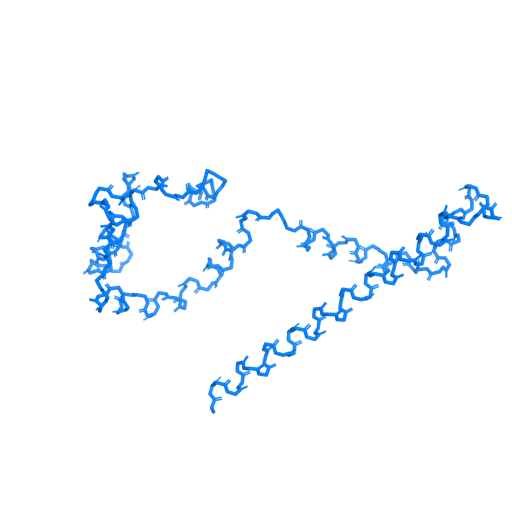3.448 -20.960 1.00 79.94 127 PRO A N 1
ATOM 1021 C CA . PRO A 1 127 ? 13.062 13.629 -20.624 1.00 79.94 127 PRO A CA 1
ATOM 1022 C C . PRO A 1 127 ? 12.184 12.686 -21.450 1.00 79.94 127 PRO A C 1
ATOM 1024 O O . PRO A 1 127 ? 12.474 12.394 -22.609 1.00 79.94 127 PRO A O 1
ATOM 1027 N N . VAL A 1 128 ? 11.090 12.223 -20.846 1.00 84.56 128 VAL A N 1
ATOM 1028 C CA . VAL A 1 128 ? 10.083 11.429 -21.553 1.00 84.56 128 VAL A CA 1
ATOM 1029 C C . VAL A 1 128 ? 9.312 12.358 -22.504 1.00 84.56 128 VAL A C 1
ATOM 1031 O O . VAL A 1 128 ? 8.850 13.409 -22.054 1.00 84.56 128 VAL A O 1
ATOM 1034 N N . PRO A 1 129 ?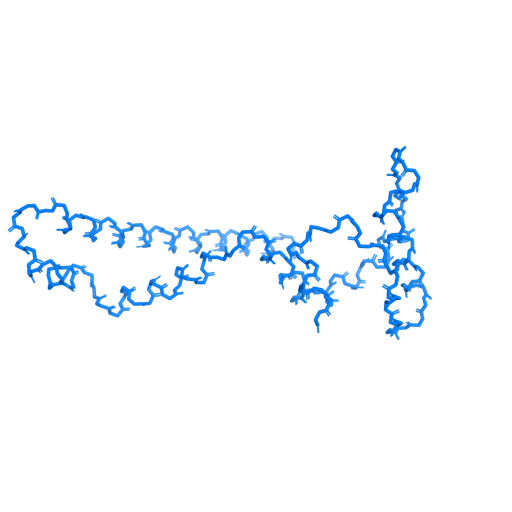 9.166 12.008 -23.795 1.00 86.94 129 PRO A N 1
ATOM 1035 C CA . PRO A 1 129 ? 8.363 12.781 -24.740 1.00 86.94 129 PRO A CA 1
ATOM 1036 C C . PRO A 1 129 ? 6.897 12.922 -24.305 1.00 86.94 129 PRO A C 1
ATOM 1038 O O . PRO A 1 129 ? 6.330 12.016 -23.691 1.00 86.94 129 PRO A O 1
ATOM 1041 N N . SER A 1 130 ? 6.263 14.048 -24.640 1.00 84.94 130 SER A N 1
ATOM 1042 C CA . SER A 1 130 ? 4.861 14.322 -24.281 1.00 84.94 130 SER A CA 1
ATOM 1043 C C . SER A 1 130 ? 3.854 13.427 -25.012 1.00 84.94 130 SER A C 1
ATOM 1045 O O . SER A 1 130 ? 2.735 13.246 -24.539 1.00 84.94 130 SER A O 1
ATOM 1047 N N . ASP A 1 131 ? 4.252 12.849 -26.141 1.00 85.88 131 ASP A N 1
ATOM 1048 C CA . ASP A 1 131 ? 3.491 11.902 -26.954 1.00 85.88 131 ASP A CA 1
ATOM 1049 C C . ASP A 1 131 ? 3.742 10.436 -26.562 1.00 85.88 131 ASP A C 1
ATOM 1051 O O . ASP A 1 131 ? 3.327 9.519 -27.275 1.00 85.88 131 ASP A O 1
ATOM 1055 N N . ALA A 1 132 ? 4.390 10.191 -25.415 1.00 87.62 132 ALA A N 1
ATOM 1056 C CA . ALA A 1 132 ? 4.657 8.843 -24.941 1.00 87.62 132 ALA A CA 1
ATOM 1057 C C . ALA A 1 132 ? 3.364 7.998 -24.877 1.00 87.62 132 ALA A C 1
ATOM 1059 O O . ALA A 1 132 ? 2.338 8.434 -24.337 1.00 87.62 132 ALA A O 1
ATOM 1060 N N . PRO A 1 133 ? 3.387 6.758 -25.393 1.00 89.06 133 PRO A N 1
ATOM 1061 C CA . PRO A 1 133 ? 2.196 5.925 -25.486 1.00 89.06 133 PRO A CA 1
ATOM 1062 C C . PRO A 1 133 ? 1.738 5.473 -24.093 1.00 89.06 133 PRO A C 1
ATOM 1064 O O . PRO A 1 133 ? 2.269 4.526 -23.527 1.00 89.06 133 PRO A O 1
ATOM 1067 N N . MET A 1 134 ? 0.711 6.128 -23.547 1.00 87.69 134 MET A N 1
ATOM 1068 C CA . MET A 1 134 ? 0.144 5.846 -22.213 1.00 87.69 134 MET A CA 1
ATOM 1069 C C . MET A 1 134 ? -1.230 5.159 -22.253 1.00 87.69 134 MET A C 1
ATOM 1071 O O . MET A 1 134 ? -1.851 4.940 -21.214 1.00 87.69 134 MET A O 1
ATOM 1075 N N . ALA A 1 135 ? -1.736 4.807 -23.438 1.00 86.50 135 ALA A N 1
ATOM 1076 C CA . ALA A 1 135 ? -3.101 4.296 -23.609 1.00 86.50 135 ALA A CA 1
ATOM 1077 C C . ALA A 1 135 ? -3.381 2.976 -22.860 1.00 86.50 135 ALA A C 1
ATOM 1079 O O . ALA A 1 135 ? -4.531 2.694 -22.535 1.00 86.50 135 ALA A O 1
ATOM 1080 N N . PHE A 1 136 ? -2.339 2.197 -22.548 1.00 84.19 136 PHE A N 1
ATOM 1081 C CA . PHE A 1 136 ? -2.447 0.965 -21.759 1.00 84.19 136 PHE A CA 1
ATOM 1082 C C . PHE A 1 136 ? -2.557 1.214 -20.243 1.00 84.19 136 PHE A C 1
ATOM 1084 O O . PHE A 1 136 ? -2.883 0.292 -19.500 1.00 84.19 136 PHE A O 1
ATOM 1091 N N . ILE A 1 137 ? -2.271 2.433 -19.771 1.00 82.56 137 ILE A N 1
ATOM 1092 C CA . ILE A 1 137 ? -2.328 2.791 -18.351 1.00 82.56 137 ILE A CA 1
ATOM 1093 C C . ILE A 1 137 ? -3.787 3.111 -17.980 1.00 82.56 137 ILE A C 1
ATOM 1095 O O . ILE A 1 137 ? -4.425 3.918 -18.678 1.00 82.56 137 ILE A O 1
ATOM 1099 N N . PRO A 1 138 ? -4.330 2.533 -16.890 1.00 81.06 138 PRO A N 1
ATOM 1100 C CA . PRO A 1 138 ? -5.648 2.891 -16.371 1.00 81.06 138 PRO A CA 1
ATOM 1101 C C . PRO A 1 138 ? -5.785 4.399 -16.129 1.00 81.06 138 PRO A C 1
ATOM 1103 O O . PRO A 1 138 ? -4.839 5.064 -15.713 1.00 81.06 138 PRO A O 1
ATOM 1106 N N . ALA A 1 139 ? -6.972 4.957 -16.377 1.00 76.44 139 ALA A N 1
ATOM 1107 C CA . ALA A 1 139 ? -7.197 6.402 -16.269 1.00 76.44 139 ALA A CA 1
ATOM 1108 C C . ALA A 1 139 ? -6.950 6.959 -14.853 1.00 76.44 139 ALA A C 1
ATOM 1110 O O . ALA A 1 139 ? -6.507 8.100 -14.733 1.00 76.44 139 ALA A O 1
ATOM 1111 N N . ALA A 1 140 ? -7.201 6.157 -13.810 1.00 70.62 140 ALA A N 1
ATOM 1112 C CA . ALA A 1 140 ? -6.944 6.520 -12.415 1.00 70.62 140 ALA A CA 1
ATOM 1113 C C . ALA A 1 140 ? -5.464 6.883 -12.191 1.00 70.62 140 ALA A C 1
ATOM 1115 O O . ALA A 1 140 ? -5.160 7.991 -11.757 1.00 70.62 140 ALA A O 1
ATOM 1116 N N . SER A 1 141 ? -4.554 6.023 -12.651 1.00 65.44 141 SER A N 1
ATOM 1117 C CA . SER A 1 141 ? -3.114 6.165 -12.421 1.00 65.44 141 SER A CA 1
ATOM 1118 C C . SER A 1 141 ? -2.423 7.188 -13.335 1.00 65.44 141 SER A C 1
ATOM 1120 O O . SER A 1 141 ? -1.315 7.627 -13.042 1.00 65.44 141 SER A O 1
ATOM 1122 N N . ARG A 1 142 ? -3.047 7.628 -14.442 1.00 71.88 142 ARG A N 1
ATOM 1123 C CA . ARG A 1 142 ? -2.453 8.668 -15.317 1.00 71.88 142 ARG A CA 1
ATOM 1124 C C . ARG A 1 142 ? -2.323 10.021 -14.621 1.00 71.88 142 ARG A C 1
ATOM 1126 O O . ARG A 1 142 ? -1.403 10.769 -14.931 1.00 71.88 142 ARG A O 1
ATOM 1133 N N . ARG A 1 143 ? -3.228 10.332 -13.687 1.00 66.2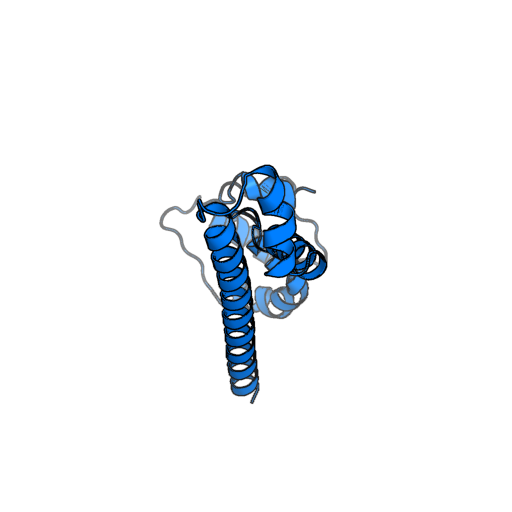5 143 ARG A N 1
ATOM 1134 C CA . ARG A 1 143 ? -3.220 11.607 -12.952 1.00 66.25 143 ARG A CA 1
ATOM 1135 C C . ARG A 1 143 ? -1.992 11.752 -12.058 1.00 66.25 143 ARG A C 1
ATOM 1137 O O . ARG A 1 143 ? -1.491 12.857 -11.917 1.00 66.25 143 ARG A O 1
ATOM 1144 N N . GLU A 1 144 ? -1.507 10.647 -11.502 1.00 65.31 144 GLU A N 1
ATOM 1145 C CA . GLU A 1 144 ? -0.341 10.633 -10.614 1.00 65.31 144 GLU A CA 1
ATOM 1146 C C . GLU A 1 144 ? 0.990 10.675 -11.374 1.00 65.31 144 GLU A C 1
ATOM 1148 O O . GLU A 1 144 ? 1.987 11.136 -10.837 1.00 65.31 144 GLU A O 1
ATOM 1153 N N . ILE A 1 145 ? 1.014 10.208 -12.627 1.00 62.62 145 ILE A N 1
ATOM 1154 C CA . ILE A 1 145 ? 2.232 10.148 -13.455 1.00 62.62 145 ILE A CA 1
ATOM 1155 C C . ILE A 1 145 ? 2.496 11.482 -14.180 1.00 62.62 145 ILE A C 1
ATOM 1157 O O . ILE A 1 145 ? 3.632 11.770 -14.544 1.00 62.62 145 ILE A O 1
ATOM 1161 N N . SER A 1 146 ? 1.454 12.284 -14.427 1.00 54.56 146 SER A N 1
ATOM 1162 C CA . SER A 1 146 ? 1.546 13.575 -15.134 1.00 54.56 146 SER A CA 1
ATOM 1163 C C . SER A 1 146 ? 1.724 14.801 -14.220 1.00 54.56 146 SER A C 1
ATOM 1165 O O . SER A 1 146 ? 1.719 15.918 -14.738 1.00 54.56 146 SER A O 1
ATOM 1167 N N . ALA A 1 147 ? 1.838 14.611 -12.902 1.00 41.69 147 ALA A N 1
ATOM 1168 C CA . ALA A 1 147 ? 2.065 15.664 -11.904 1.00 41.69 147 ALA A CA 1
ATOM 1169 C C . ALA A 1 147 ? 3.543 15.730 -11.493 1.00 41.69 147 ALA A C 1
ATOM 1171 O O . ALA A 1 147 ? 4.028 16.860 -11.260 1.00 41.69 147 ALA A O 1
#

Sequence (147 aa):
DCHSDAKKDLAEFRQRMASAINDKLRLFQNLGEVLLDSSVADEAVRTVSFQRVAETTLRTALEQTKQLIRPSQDAYVDLFGRRYSYVRQFAPAFMQQLTFRSSHDAHPLLQALRLLRELDASKPRCPVPSDAPMAFIPAASRREISA

Radius of gyration: 24.37 Å; chains: 1; bounding box: 52×32×63 Å

pLDDT: mean 81.85, std 10.93, range [41.69, 93.56]